Protein AF-A0A831SND7-F1 (afdb_monomer_lite)

Secondary structure (DSSP, 8-state):
-HHHHHHHHTHHHHHHHHHHHHHHHHHHHHTTSGGG---SSHHHHHHHHHHHHHHHHHHHHHT--SHHHHHHHHT-

pLDDT: mean 85.97, std 8.76, range [59.16, 97.38]

Structure (mmCIF, N/CA/C/O backbone):
data_AF-A0A831SND7-F1
#
_entry.id   AF-A0A831SND7-F1
#
loop_
_atom_site.group_PDB
_atom_site.id
_atom_site.type_symbol
_atom_site.label_atom_id
_atom_site.label_alt_id
_atom_site.label_comp_id
_atom_site.label_asym_id
_atom_site.label_entity_id
_atom_site.label_seq_id
_atom_site.pdbx_PDB_ins_code
_atom_site.Cartn_x
_atom_site.Cartn_y
_atom_site.Cartn_z
_atom_site.occupancy
_atom_site.B_iso_or_equiv
_atom_site.auth_seq_id
_atom_site.auth_comp_id
_atom_site.auth_asym_id
_atom_site.auth_atom_id
_atom_site.pdbx_PDB_model_num
ATOM 1 N N . MET A 1 1 ? -24.371 14.642 -1.892 1.00 60.88 1 MET A N 1
ATOM 2 C CA . MET A 1 1 ? -23.996 15.450 -0.705 1.00 60.88 1 MET A CA 1
ATOM 3 C C . MET A 1 1 ? -24.345 14.779 0.627 1.00 60.88 1 MET A C 1
ATOM 5 O O . MET A 1 1 ? -23.482 14.740 1.491 1.00 60.88 1 MET A O 1
ATOM 9 N N . LYS A 1 2 ? -25.545 14.191 0.793 1.00 70.88 2 LYS A N 1
ATOM 10 C CA . LYS A 1 2 ? -25.956 13.511 2.044 1.00 70.88 2 LYS A CA 1
ATOM 11 C C . LYS A 1 2 ? -25.013 12.378 2.504 1.00 70.88 2 LYS A C 1
ATOM 13 O O . LYS A 1 2 ? -24.704 12.313 3.684 1.00 70.88 2 LYS A O 1
ATOM 18 N N . SER A 1 3 ? -24.492 11.546 1.593 1.00 77.81 3 SER A N 1
ATOM 19 C CA . SER A 1 3 ? -23.609 10.421 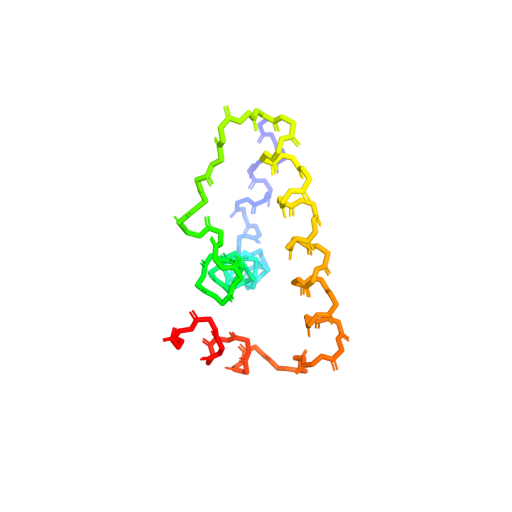1.967 1.00 77.81 3 SER A CA 1
ATOM 20 C C . SER A 1 3 ? -22.209 10.840 2.426 1.00 77.81 3 SER A C 1
ATOM 22 O O . SER A 1 3 ? -21.637 10.195 3.296 1.00 77.81 3 SER A O 1
ATOM 24 N N . LEU A 1 4 ? -21.653 11.919 1.864 1.00 81.69 4 LEU A N 1
ATOM 25 C CA . LEU A 1 4 ? -20.361 12.453 2.302 1.00 81.69 4 LEU A CA 1
ATOM 26 C C . LEU A 1 4 ? -20.483 13.051 3.705 1.00 81.69 4 LEU A C 1
ATOM 28 O O . LEU A 1 4 ? -19.627 12.810 4.546 1.00 81.69 4 LEU A O 1
ATOM 32 N N . LYS A 1 5 ? -21.578 13.779 3.955 1.00 85.38 5 LYS A N 1
ATOM 33 C CA . LYS A 1 5 ? -21.862 14.391 5.255 1.00 85.38 5 LYS A CA 1
ATOM 34 C C . LYS A 1 5 ? -21.999 13.331 6.355 1.00 85.38 5 LYS A C 1
ATOM 36 O O . LYS A 1 5 ? -21.318 13.435 7.361 1.00 85.38 5 LYS A O 1
ATOM 41 N N . ALA A 1 6 ? -22.734 12.251 6.085 1.00 84.56 6 ALA A N 1
ATOM 42 C CA . ALA A 1 6 ? -22.856 11.114 7.002 1.00 84.56 6 ALA A CA 1
ATOM 43 C C . ALA A 1 6 ? -21.508 10.419 7.297 1.00 84.56 6 ALA A C 1
ATOM 45 O O . ALA A 1 6 ? -21.231 10.041 8.429 1.00 84.56 6 ALA A O 1
ATOM 46 N N . LYS A 1 7 ? -20.628 10.277 6.294 1.00 81.88 7 LYS A N 1
ATOM 47 C CA . LYS A 1 7 ? -19.279 9.716 6.505 1.00 81.88 7 LYS A CA 1
ATOM 48 C C . LYS A 1 7 ? -18.364 10.640 7.311 1.00 81.88 7 LYS A C 1
ATOM 50 O O . LYS A 1 7 ? -17.507 10.152 8.038 1.00 81.88 7 LYS A O 1
ATOM 55 N N . LEU A 1 8 ? -18.523 11.954 7.151 1.00 84.12 8 LEU A N 1
ATOM 56 C CA . LEU A 1 8 ? -17.789 12.958 7.923 1.00 84.12 8 LEU A CA 1
ATOM 57 C C . LEU A 1 8 ? -18.293 13.051 9.365 1.00 84.12 8 LEU A C 1
ATOM 59 O O . LEU A 1 8 ? -17.496 13.323 10.250 1.00 84.12 8 LEU A O 1
ATOM 63 N N . GLU A 1 9 ? -19.577 12.804 9.614 1.00 90.62 9 GLU A N 1
ATOM 64 C CA . GLU A 1 9 ? -20.132 12.732 10.971 1.00 90.62 9 GLU A CA 1
ATOM 65 C C . GLU A 1 9 ? -19.582 11.509 11.730 1.00 90.62 9 GLU A C 1
ATOM 67 O O . GLU A 1 9 ? -19.182 11.646 12.881 1.00 90.62 9 GLU A O 1
ATOM 72 N N . ASN A 1 10 ? -19.409 10.365 11.056 1.00 88.00 10 ASN A N 1
ATOM 73 C CA . ASN A 1 10 ? -18.813 9.144 11.627 1.00 88.00 10 ASN A CA 1
ATOM 74 C C . ASN A 1 10 ? -17.290 9.029 11.389 1.00 88.00 10 ASN A C 1
ATOM 76 O O . ASN A 1 10 ? -16.738 7.930 11.295 1.00 88.00 10 ASN A O 1
ATOM 80 N N . TRP A 1 11 ? -16.581 10.151 11.230 1.00 88.12 11 TRP A N 1
ATOM 81 C CA . TRP A 1 11 ? -15.163 10.148 10.838 1.00 88.12 11 TRP A CA 1
ATOM 82 C C . TRP A 1 11 ? -14.247 9.416 11.830 1.00 88.12 11 TRP A C 1
ATOM 84 O O . TRP A 1 11 ? -13.220 8.876 11.414 1.00 88.12 11 TRP A O 1
ATOM 94 N N . GLU A 1 12 ? -14.607 9.382 13.117 1.00 91.62 12 GLU A N 1
ATOM 95 C CA . GLU A 1 12 ? -13.836 8.704 14.164 1.00 91.62 12 GLU A CA 1
ATOM 96 C C . GLU A 1 12 ? -13.750 7.195 13.927 1.00 91.62 12 GLU A C 1
ATOM 98 O O . GLU A 1 12 ? -12.679 6.618 14.108 1.00 91.62 12 GLU A O 1
ATOM 103 N N . GLU A 1 13 ? -14.816 6.573 13.417 1.00 90.38 13 GLU A N 1
ATOM 104 C CA . GLU A 1 13 ? -14.837 5.150 13.056 1.00 90.38 13 GLU A CA 1
ATOM 105 C C . GLU A 1 13 ? -13.973 4.860 11.821 1.00 90.38 13 GLU A C 1
ATOM 107 O O . GLU A 1 13 ? -13.307 3.827 11.726 1.00 90.38 13 GLU A O 1
ATOM 112 N N . TYR A 1 14 ? -13.932 5.793 10.866 1.00 89.00 14 TYR A N 1
ATOM 113 C CA . TYR A 1 14 ? -13.141 5.642 9.642 1.00 89.00 14 TYR A CA 1
ATOM 114 C C . TYR A 1 14 ? -11.665 6.000 9.821 1.00 89.00 14 TYR A C 1
ATOM 116 O O . TYR A 1 14 ? -10.824 5.553 9.038 1.00 89.00 14 TYR A O 1
ATOM 124 N N . LYS A 1 15 ? -11.322 6.786 10.845 1.00 89.88 15 LYS A N 1
ATOM 125 C CA . LYS A 1 15 ? -9.946 7.179 11.165 1.00 89.88 15 LYS A CA 1
ATOM 126 C C . LYS A 1 15 ? -8.998 5.980 11.348 1.00 89.88 15 LYS A C 1
ATOM 128 O O . LYS A 1 15 ? -7.949 5.988 10.696 1.00 89.88 15 LYS A O 1
ATOM 133 N N . PRO A 1 16 ? -9.306 4.946 12.161 1.00 89.69 16 PRO A N 1
ATOM 134 C CA . PRO A 1 16 ? -8.425 3.788 12.311 1.00 89.69 16 PRO A CA 1
ATOM 135 C C . PRO A 1 16 ? -8.298 2.981 11.016 1.00 89.6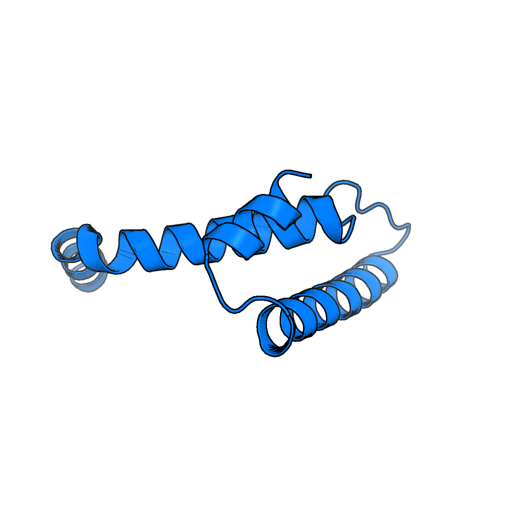9 16 PRO A C 1
ATOM 137 O O . PRO A 1 16 ? -7.189 2.584 10.663 1.00 89.69 16 PRO A O 1
ATOM 140 N N . ILE A 1 17 ? -9.393 2.812 10.266 1.00 89.50 17 ILE A N 1
ATOM 141 C CA . ILE A 1 17 ? -9.396 2.103 8.976 1.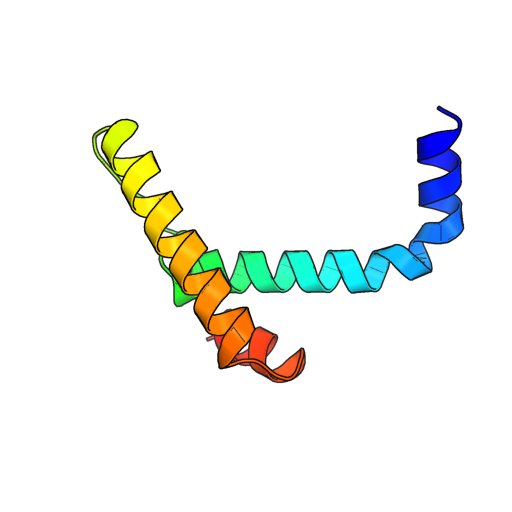00 89.50 17 ILE A CA 1
ATOM 142 C C . ILE A 1 17 ? -8.483 2.822 7.979 1.00 89.50 17 ILE A C 1
ATOM 144 O O . ILE A 1 17 ? -7.626 2.204 7.350 1.00 89.50 17 ILE A O 1
ATOM 148 N N . ARG A 1 18 ? -8.620 4.148 7.870 1.00 91.00 18 ARG A N 1
ATOM 149 C CA . ARG A 1 18 ? -7.763 4.978 7.021 1.00 91.00 18 ARG A CA 1
ATOM 150 C C . ARG A 1 18 ? -6.295 4.858 7.428 1.00 91.00 18 ARG A C 1
ATOM 152 O O . ARG A 1 18 ? -5.455 4.672 6.556 1.00 91.00 18 ARG A O 1
ATOM 159 N N . SER A 1 19 ? -5.993 4.945 8.723 1.00 90.12 19 SER A N 1
ATOM 160 C CA . SER A 1 19 ? -4.621 4.799 9.226 1.00 90.12 19 SER A CA 1
ATOM 161 C C . SER A 1 19 ? -4.029 3.437 8.856 1.00 90.12 19 SER A C 1
ATOM 163 O O . SER A 1 19 ? -2.891 3.382 8.408 1.00 90.12 19 SER A O 1
ATOM 165 N N . MET A 1 20 ? -4.804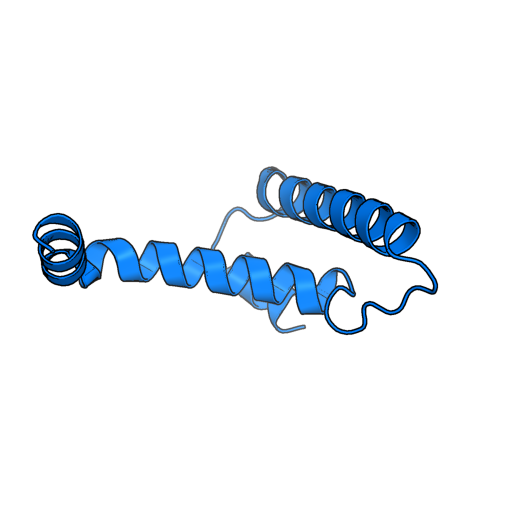 2.356 8.968 1.00 87.75 20 MET A N 1
ATOM 166 C CA . MET A 1 20 ? -4.358 1.018 8.570 1.00 87.75 20 MET A CA 1
ATOM 167 C C . MET A 1 20 ? -4.066 0.933 7.065 1.00 87.75 20 MET A C 1
ATOM 169 O O . MET A 1 20 ? -3.043 0.387 6.661 1.00 87.75 20 MET A O 1
ATOM 173 N N . ILE A 1 21 ? -4.925 1.524 6.229 1.00 89.81 21 ILE A N 1
ATOM 174 C CA . ILE A 1 21 ? -4.701 1.608 4.780 1.00 89.81 21 ILE A CA 1
ATOM 175 C C . ILE A 1 21 ? -3.418 2.396 4.471 1.00 89.81 21 ILE A C 1
ATOM 177 O O . ILE A 1 21 ? -2.616 1.964 3.643 1.00 89.81 21 ILE A O 1
ATOM 181 N N . GLU A 1 22 ? -3.202 3.536 5.131 1.00 91.38 22 GLU A N 1
ATOM 182 C CA . GLU A 1 22 ? -1.987 4.344 4.966 1.00 91.38 22 GLU A CA 1
ATOM 183 C C . GLU A 1 22 ? -0.724 3.553 5.322 1.00 91.38 22 GLU A C 1
ATOM 185 O O . GLU A 1 22 ? 0.251 3.601 4.568 1.00 91.38 22 GLU A O 1
ATOM 190 N N . ASP A 1 23 ? -0.749 2.789 6.413 1.00 89.12 23 ASP A N 1
ATOM 191 C CA . ASP A 1 23 ? 0.39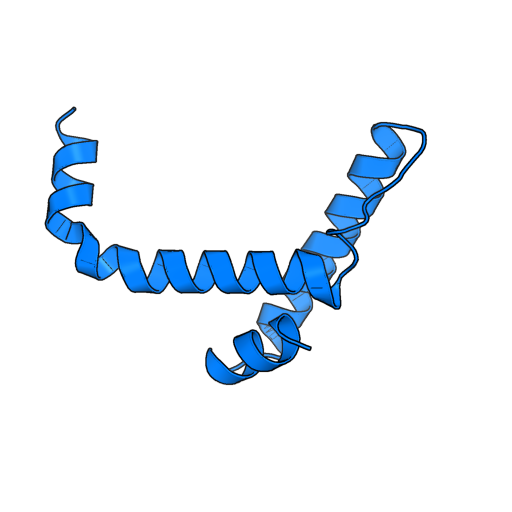2 1.980 6.837 1.00 89.12 23 ASP A CA 1
ATOM 192 C C . ASP A 1 23 ? 0.675 0.829 5.844 1.00 89.12 23 ASP A C 1
ATOM 194 O O . ASP A 1 23 ? 1.834 0.598 5.493 1.00 89.12 23 ASP A O 1
ATOM 198 N N . ILE A 1 24 ? -0.357 0.197 5.261 1.00 89.69 24 ILE A N 1
ATOM 199 C CA . ILE A 1 24 ? -0.193 -0.788 4.168 1.00 89.69 24 ILE A CA 1
ATOM 200 C C . ILE A 1 24 ? 0.462 -0.145 2.936 1.00 89.69 24 ILE A C 1
ATOM 202 O O . ILE A 1 24 ? 1.361 -0.725 2.323 1.00 89.69 24 ILE A O 1
ATOM 206 N N . PHE A 1 25 ? 0.050 1.068 2.556 1.00 90.81 25 PHE A N 1
ATOM 207 C CA . PHE A 1 25 ? 0.665 1.771 1.426 1.00 90.81 25 PHE A CA 1
ATOM 208 C C . PHE A 1 25 ? 2.107 2.198 1.705 1.00 90.81 25 PHE A C 1
ATOM 210 O O . PHE A 1 25 ? 2.916 2.206 0.774 1.00 90.81 25 PHE A O 1
ATOM 217 N N . LYS A 1 26 ? 2.445 2.556 2.950 1.00 90.12 26 LYS A N 1
ATOM 218 C CA . LYS A 1 26 ? 3.836 2.814 3.344 1.00 90.12 26 LYS A CA 1
ATOM 219 C C . LYS A 1 26 ? 4.669 1.549 3.185 1.00 90.12 26 LYS A C 1
ATOM 221 O O . LYS A 1 26 ? 5.644 1.605 2.446 1.00 90.12 26 LYS A O 1
ATOM 226 N N . LEU A 1 27 ? 4.217 0.425 3.750 1.00 88.44 27 LEU A N 1
ATOM 227 C CA . LEU A 1 27 ? 4.859 -0.886 3.615 1.00 88.44 27 LEU A CA 1
ATOM 228 C C . LEU A 1 27 ? 5.118 -1.241 2.145 1.00 88.44 27 LEU A C 1
ATOM 230 O O . LEU A 1 27 ? 6.230 -1.593 1.761 1.00 88.44 27 LEU A O 1
ATOM 234 N N . ALA A 1 28 ? 4.102 -1.098 1.294 1.00 90.56 28 ALA A N 1
ATOM 235 C CA . ALA A 1 28 ? 4.225 -1.386 -0.130 1.00 90.56 28 ALA A CA 1
ATOM 236 C C . ALA A 1 28 ? 5.279 -0.495 -0.822 1.00 90.56 28 ALA A C 1
ATOM 238 O O . ALA A 1 28 ? 5.997 -0.932 -1.722 1.00 90.56 28 ALA A O 1
ATOM 239 N N . LYS A 1 29 ? 5.399 0.770 -0.407 1.00 89.56 29 LYS A N 1
ATOM 240 C CA . LYS A 1 29 ? 6.373 1.714 -0.969 1.00 89.56 29 LYS A CA 1
ATOM 241 C C . LYS A 1 29 ? 7.793 1.466 -0.464 1.00 89.56 29 LYS A C 1
ATOM 243 O O . LYS A 1 29 ? 8.699 1.480 -1.298 1.00 89.56 29 LYS A O 1
ATOM 248 N N . SER A 1 30 ? 7.987 1.271 0.840 1.00 87.00 30 SER A N 1
ATOM 249 C CA . SER A 1 30 ? 9.303 1.074 1.460 1.00 87.00 30 SER A CA 1
ATOM 250 C C . SER A 1 30 ? 9.831 -0.340 1.226 1.00 87.00 30 SER A C 1
ATOM 252 O O . SER A 1 30 ? 10.811 -0.508 0.504 1.00 87.00 30 SER A O 1
ATOM 254 N N . ALA A 1 31 ? 9.138 -1.357 1.737 1.00 83.81 31 ALA A N 1
ATOM 255 C CA . ALA A 1 31 ? 9.607 -2.741 1.724 1.00 83.81 31 ALA A CA 1
ATOM 256 C C . ALA A 1 31 ? 9.503 -3.414 0.344 1.00 83.81 31 ALA A C 1
ATOM 258 O O . ALA A 1 31 ? 10.328 -4.255 -0.005 1.00 83.81 31 ALA A O 1
ATOM 259 N N . PHE A 1 32 ? 8.522 -3.028 -0.480 1.00 85.56 32 PHE A N 1
ATOM 260 C CA . PHE A 1 32 ? 8.272 -3.658 -1.788 1.00 85.56 32 PHE A CA 1
ATOM 261 C C . PHE A 1 32 ? 8.724 -2.805 -2.979 1.00 85.56 32 PHE A C 1
ATOM 263 O O . PHE A 1 32 ? 8.247 -2.986 -4.098 1.00 85.56 32 PHE A O 1
ATOM 270 N N . SER A 1 33 ? 9.660 -1.872 -2.769 1.00 81.69 33 SER A N 1
ATOM 271 C CA . SER A 1 33 ? 10.303 -1.081 -3.835 1.00 81.69 33 SER A CA 1
ATOM 272 C C . SER A 1 33 ? 9.350 -0.272 -4.734 1.00 81.69 33 SER A C 1
ATOM 274 O O . SER A 1 33 ? 9.777 0.256 -5.763 1.00 81.69 33 SER A O 1
ATOM 276 N N . LEU A 1 34 ? 8.072 -0.106 -4.364 1.00 88.62 34 LEU A N 1
ATOM 277 C CA . LEU A 1 34 ? 7.126 0.687 -5.157 1.00 88.62 34 LEU A CA 1
ATOM 278 C C . LEU A 1 34 ? 7.419 2.191 -5.082 1.00 88.62 34 LEU A C 1
ATOM 280 O O . LEU A 1 34 ? 6.939 2.941 -5.930 1.00 88.62 34 LEU A O 1
ATOM 284 N N . LYS A 1 35 ? 8.224 2.644 -4.109 1.00 87.75 35 LYS A N 1
ATOM 285 C CA . LYS A 1 35 ? 8.690 4.038 -4.023 1.00 87.75 35 LYS A CA 1
ATOM 286 C C . LYS A 1 35 ? 9.580 4.432 -5.205 1.00 87.75 35 LYS A C 1
ATOM 288 O O . LYS A 1 35 ? 9.456 5.546 -5.698 1.00 87.75 35 LYS A O 1
ATOM 293 N N . ASN A 1 36 ? 10.424 3.514 -5.677 1.00 87.00 36 ASN A N 1
ATOM 294 C CA . ASN A 1 36 ? 11.382 3.743 -6.765 1.00 87.00 36 ASN A CA 1
ATOM 295 C C . ASN A 1 36 ? 10.972 2.983 -8.035 1.00 87.00 36 ASN A C 1
ATOM 297 O O . ASN A 1 36 ? 11.801 2.398 -8.733 1.00 87.00 36 ASN A O 1
ATOM 301 N N . LEU A 1 37 ? 9.669 2.948 -8.321 1.00 89.56 37 LEU A N 1
ATOM 302 C CA . LEU A 1 37 ? 9.129 2.252 -9.480 1.00 89.56 37 LEU A CA 1
ATOM 303 C C . LEU A 1 37 ? 9.600 2.915 -10.780 1.00 89.56 37 LEU A C 1
ATOM 305 O O . LEU A 1 37 ? 9.075 3.946 -11.190 1.00 89.56 37 LEU A O 1
ATOM 309 N N . HIS A 1 38 ? 10.550 2.279 -11.462 1.00 89.75 38 HIS A N 1
ATOM 310 C CA . HIS A 1 38 ? 11.010 2.707 -12.777 1.00 89.75 38 HIS A CA 1
ATOM 311 C C . HIS A 1 38 ? 10.969 1.544 -13.770 1.00 89.75 38 HIS A C 1
ATOM 313 O O . HIS A 1 38 ? 11.597 0.506 -13.555 1.00 89.75 38 HIS A O 1
ATOM 319 N N . ARG A 1 39 ? 10.204 1.701 -14.859 1.00 92.75 39 ARG A N 1
ATOM 320 C CA . ARG A 1 39 ? 10.082 0.723 -15.951 1.00 92.75 39 ARG A CA 1
ATOM 321 C C . ARG A 1 39 ? 9.879 1.440 -17.285 1.00 92.75 39 ARG A C 1
ATOM 323 O O . ARG A 1 39 ? 9.212 2.464 -17.342 1.00 92.75 39 ARG A O 1
ATOM 330 N N . TYR A 1 40 ? 10.387 0.838 -18.358 1.00 94.00 40 TYR A N 1
ATOM 331 C CA . TYR A 1 40 ? 10.393 1.427 -19.703 1.00 94.00 40 TYR A CA 1
ATOM 332 C C . TYR A 1 40 ? 9.038 1.419 -20.426 1.00 94.00 40 TYR A C 1
ATOM 334 O O . TYR A 1 40 ? 8.849 2.168 -21.376 1.00 94.00 40 TYR A O 1
ATOM 342 N N . THR A 1 41 ? 8.094 0.561 -20.022 1.00 97.25 41 THR A N 1
ATOM 343 C CA . THR A 1 41 ? 6.769 0.462 -20.659 1.00 97.25 41 THR A CA 1
ATOM 344 C C . THR A 1 41 ? 5.665 0.314 -19.625 1.00 97.25 41 THR A C 1
ATOM 346 O O . THR A 1 41 ? 5.848 -0.340 -18.596 1.00 97.25 41 THR A O 1
ATOM 349 N N . GLU A 1 42 ? 4.476 0.830 -19.936 1.00 96.38 42 GLU A N 1
ATOM 350 C CA . GLU A 1 42 ? 3.290 0.690 -19.083 1.00 96.38 42 GLU A CA 1
ATOM 351 C C . GLU A 1 42 ? 2.940 -0.786 -18.825 1.00 96.38 42 GLU A C 1
ATOM 353 O O . GLU A 1 42 ? 2.589 -1.173 -17.711 1.00 96.38 42 GLU A O 1
ATOM 358 N N . ARG A 1 43 ? 3.117 -1.658 -19.830 1.00 97.38 43 ARG A N 1
ATOM 359 C CA . ARG A 1 43 ? 2.926 -3.108 -19.669 1.00 97.38 43 ARG A CA 1
ATOM 360 C C . ARG A 1 43 ? 3.852 -3.681 -18.596 1.00 97.38 43 ARG A C 1
ATOM 362 O O . ARG A 1 43 ? 3.423 -4.518 -17.801 1.00 97.38 43 ARG A O 1
ATOM 369 N N . SER A 1 44 ? 5.111 -3.247 -18.571 1.00 96.19 44 SER A N 1
ATOM 370 C CA . SER A 1 44 ? 6.068 -3.670 -17.550 1.00 96.19 44 SER A CA 1
ATOM 371 C C . SER A 1 44 ? 5.734 -3.092 -16.175 1.00 96.19 44 SER A C 1
ATOM 373 O O . SER A 1 44 ? 5.898 -3.807 -15.189 1.00 96.19 44 SER A O 1
ATOM 375 N N . VAL A 1 45 ? 5.248 -1.847 -16.101 1.00 95.31 45 VAL A N 1
ATOM 376 C CA . VAL A 1 45 ? 4.747 -1.237 -14.857 1.00 95.31 45 VAL A CA 1
ATOM 377 C C . VAL A 1 45 ? 3.609 -2.080 -14.284 1.00 95.31 45 VAL A C 1
ATOM 379 O O . VAL A 1 45 ? 3.695 -2.509 -13.139 1.00 95.31 45 VAL A O 1
ATOM 382 N N . LYS A 1 46 ? 2.586 -2.393 -15.092 1.00 95.75 46 LYS A N 1
ATOM 383 C CA . LYS A 1 46 ? 1.413 -3.174 -14.662 1.00 95.75 46 LYS A CA 1
ATOM 384 C C . LYS A 1 46 ? 1.806 -4.526 -14.076 1.00 95.75 46 LYS A C 1
ATOM 386 O O . LYS A 1 46 ? 1.417 -4.838 -12.958 1.00 95.75 46 LYS A O 1
ATOM 391 N N . LYS A 1 47 ? 2.629 -5.303 -14.791 1.00 95.94 47 LYS A N 1
ATOM 392 C CA . LYS A 1 47 ? 3.099 -6.613 -14.306 1.00 95.94 47 LYS A CA 1
ATOM 393 C C . LYS A 1 47 ? 3.846 -6.497 -12.978 1.00 95.94 47 LYS A C 1
ATOM 395 O O . LYS A 1 47 ? 3.609 -7.293 -12.075 1.00 95.94 47 LYS A O 1
ATOM 400 N N . PHE A 1 48 ? 4.729 -5.505 -12.864 1.00 94.25 48 PHE A N 1
ATOM 401 C CA . PHE A 1 48 ? 5.509 -5.286 -11.653 1.00 94.25 48 PHE A CA 1
ATOM 402 C C . PHE A 1 48 ? 4.612 -4.908 -10.471 1.00 94.25 48 PHE A C 1
ATOM 404 O O . PHE A 1 48 ? 4.701 -5.540 -9.422 1.00 94.25 48 PHE A O 1
ATOM 411 N N . VAL A 1 49 ? 3.712 -3.939 -10.654 1.00 94.25 49 VAL A N 1
ATOM 412 C CA . VAL A 1 49 ? 2.783 -3.497 -9.607 1.00 94.25 49 VAL A CA 1
ATOM 413 C C . VAL A 1 49 ? 1.864 -4.638 -9.174 1.00 94.25 49 VAL A C 1
ATOM 415 O O . VAL A 1 49 ? 1.756 -4.881 -7.979 1.00 94.25 49 VAL A O 1
ATOM 418 N N . CYS A 1 50 ? 1.261 -5.384 -10.106 1.00 95.19 50 CYS A N 1
ATOM 419 C CA . CYS A 1 50 ? 0.392 -6.515 -9.765 1.00 95.19 50 CYS A CA 1
ATOM 420 C C . CYS A 1 50 ? 1.113 -7.563 -8.907 1.00 95.19 50 CYS A C 1
ATOM 422 O O . CYS A 1 50 ? 0.558 -8.013 -7.908 1.00 95.19 50 CYS A O 1
ATOM 424 N N . LEU A 1 51 ? 2.352 -7.917 -9.265 1.00 94.69 51 LEU A N 1
ATOM 425 C CA . LEU A 1 51 ? 3.149 -8.866 -8.488 1.00 94.69 51 LEU A CA 1
ATOM 426 C C . LEU A 1 51 ? 3.440 -8.341 -7.074 1.00 94.69 51 LEU A C 1
ATOM 428 O O . LEU A 1 51 ? 3.248 -9.063 -6.104 1.00 94.69 51 LEU A O 1
ATOM 432 N N . HIS A 1 52 ? 3.875 -7.088 -6.942 1.00 93.25 52 HIS A N 1
ATOM 433 C CA . HIS A 1 52 ? 4.246 -6.532 -5.637 1.00 93.25 52 HIS A CA 1
ATOM 434 C C . HIS A 1 52 ? 3.026 -6.310 -4.742 1.00 93.25 52 HIS A C 1
ATOM 436 O O . HIS A 1 52 ? 3.094 -6.588 -3.552 1.00 93.25 52 HIS A O 1
ATOM 442 N N . VAL A 1 53 ? 1.889 -5.889 -5.305 1.00 93.75 53 VAL A N 1
ATOM 443 C CA . VAL A 1 53 ? 0.623 -5.784 -4.561 1.00 93.75 53 VAL A CA 1
ATOM 444 C C . VAL A 1 53 ? 0.157 -7.158 -4.074 1.00 93.75 53 VAL A C 1
ATOM 446 O O . VAL A 1 53 ? -0.289 -7.269 -2.934 1.00 93.75 53 VAL A O 1
ATOM 449 N N . LEU A 1 54 ? 0.305 -8.214 -4.884 1.00 94.19 54 LEU A N 1
ATOM 450 C CA . LEU A 1 54 ? 0.018 -9.582 -4.444 1.00 94.19 54 LEU A CA 1
ATOM 451 C C . LEU A 1 54 ? 0.913 -9.988 -3.264 1.00 94.19 54 LEU A C 1
ATOM 453 O O . LEU A 1 54 ? 0.409 -10.504 -2.271 1.00 94.19 54 LEU A O 1
ATOM 457 N N . LEU A 1 55 ? 2.219 -9.723 -3.347 1.00 91.38 55 LEU A N 1
ATOM 458 C CA . LEU A 1 55 ? 3.161 -10.036 -2.270 1.00 91.38 55 LEU A CA 1
ATOM 459 C C . LEU A 1 55 ? 2.848 -9.270 -0.977 1.00 91.38 55 LEU A C 1
ATOM 461 O O . LEU A 1 55 ? 2.865 -9.871 0.095 1.00 91.38 55 LEU A O 1
ATOM 465 N N . VAL A 1 56 ? 2.494 -7.984 -1.073 1.00 91.62 56 VAL A N 1
ATOM 466 C CA . VAL A 1 56 ? 2.007 -7.193 0.071 1.00 91.62 56 VAL A CA 1
ATOM 467 C C . VAL A 1 56 ? 0.784 -7.865 0.691 1.00 91.62 56 VAL A C 1
ATOM 469 O O . VAL A 1 56 ? 0.748 -8.058 1.902 1.00 91.62 56 VAL A O 1
ATOM 472 N N . GLY A 1 57 ? -0.192 -8.270 -0.127 1.00 91.06 57 GLY A N 1
ATOM 473 C CA . GLY A 1 57 ? -1.393 -8.955 0.348 1.00 91.06 57 GLY A CA 1
ATOM 474 C C . GLY A 1 57 ? -1.083 -10.266 1.071 1.00 91.06 57 GLY A C 1
ATOM 475 O O . GLY A 1 57 ? -1.648 -10.520 2.132 1.00 91.06 57 GLY A O 1
ATOM 476 N N . ILE A 1 58 ? -0.149 -11.067 0.552 1.00 91.12 58 ILE A N 1
ATOM 477 C CA . I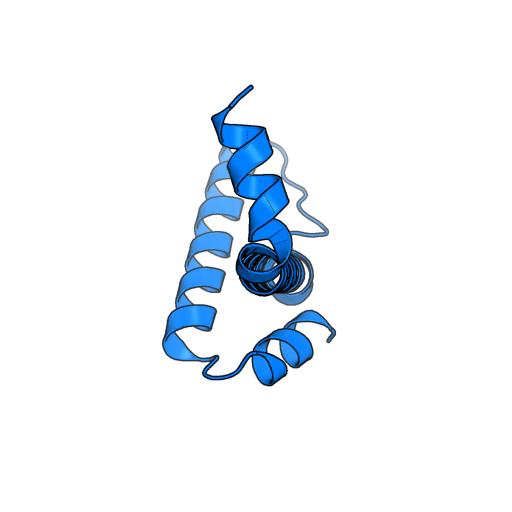LE A 1 58 ? 0.296 -12.316 1.187 1.00 91.12 58 ILE A CA 1
ATOM 478 C C . ILE A 1 58 ? 0.958 -12.032 2.541 1.00 91.12 58 ILE A C 1
ATOM 480 O O . ILE A 1 58 ? 0.603 -12.668 3.529 1.00 91.12 58 ILE A O 1
ATOM 484 N N . VAL A 1 59 ? 1.878 -11.066 2.613 1.00 87.38 59 VAL A N 1
ATOM 485 C CA . VAL A 1 59 ? 2.578 -10.726 3.864 1.00 87.38 59 VAL A CA 1
ATOM 486 C C . VAL A 1 59 ? 1.619 -10.180 4.915 1.00 87.38 59 VAL A C 1
ATOM 488 O O . VAL A 1 59 ? 1.678 -10.609 6.063 1.00 87.38 59 VAL A O 1
ATOM 491 N N . VAL A 1 60 ? 0.698 -9.296 4.529 1.00 86.56 60 VAL A N 1
ATOM 492 C CA . VAL A 1 60 ? -0.339 -8.788 5.438 1.00 86.56 60 VAL A CA 1
ATOM 493 C C . VAL A 1 60 ? -1.249 -9.922 5.921 1.00 86.56 60 VAL A C 1
ATOM 495 O O . VAL A 1 60 ? -1.646 -9.922 7.077 1.00 86.56 60 VAL A O 1
ATOM 498 N N . SER A 1 61 ? -1.551 -10.906 5.069 1.00 87.06 61 SER A N 1
ATOM 499 C CA . SER A 1 61 ? -2.457 -12.011 5.422 1.00 87.06 61 SER A CA 1
ATOM 500 C C . SER A 1 61 ? -1.803 -13.113 6.261 1.00 87.06 61 SER A C 1
ATOM 502 O O . SER A 1 61 ? -2.502 -13.792 7.005 1.00 87.06 61 SER A O 1
ATOM 504 N N . LEU A 1 62 ? -0.494 -13.345 6.107 1.00 81.38 62 LEU A N 1
ATOM 505 C CA . LEU A 1 62 ? 0.215 -14.469 6.737 1.00 81.38 62 LEU A CA 1
ATOM 506 C C . LEU A 1 62 ? 1.172 -14.057 7.859 1.00 81.38 62 LEU A C 1
ATOM 508 O O . LEU A 1 62 ? 1.458 -14.867 8.735 1.00 81.38 62 LEU A O 1
ATOM 512 N N . GLY A 1 63 ? 1.741 -12.853 7.788 1.00 67.38 63 GLY A N 1
ATOM 513 C CA . GLY A 1 63 ? 2.926 -12.479 8.563 1.00 67.38 63 GLY A CA 1
ATOM 514 C C . GLY A 1 63 ? 2.729 -11.333 9.545 1.00 67.38 63 GLY A C 1
ATOM 515 O O . GLY A 1 63 ? 3.622 -11.092 10.348 1.00 67.38 63 GLY A O 1
ATOM 516 N N . ILE A 1 64 ? 1.604 -10.619 9.491 1.00 69.38 64 ILE A N 1
ATOM 517 C CA . ILE A 1 64 ? 1.375 -9.440 10.325 1.00 69.38 64 ILE A CA 1
ATOM 518 C C . ILE A 1 64 ? 0.081 -9.635 11.106 1.00 69.38 64 ILE A C 1
ATOM 520 O O . ILE A 1 64 ? -1.010 -9.511 10.556 1.00 69.38 64 ILE A O 1
ATOM 524 N N . ASN A 1 65 ? 0.212 -9.923 12.400 1.00 66.56 65 ASN A N 1
ATOM 525 C CA . ASN A 1 65 ? -0.936 -10.144 13.283 1.00 66.56 65 ASN A CA 1
ATOM 526 C C . ASN A 1 65 ? -1.283 -8.899 14.112 1.00 66.56 65 ASN A C 1
ATOM 528 O O . ASN A 1 65 ? -2.286 -8.890 14.825 1.00 66.56 65 ASN A O 1
ATOM 532 N N . SER A 1 66 ? -0.463 -7.848 14.029 1.00 72.19 66 SER A N 1
ATOM 533 C CA . SER A 1 66 ? -0.615 -6.615 14.801 1.00 72.19 66 SER A CA 1
ATOM 534 C C . SER A 1 66 ? -0.272 -5.371 13.979 1.00 72.19 66 SER A C 1
ATOM 536 O O . SER A 1 66 ? 0.524 -5.409 13.037 1.00 72.19 66 SER A O 1
ATOM 538 N N . LYS A 1 67 ? -0.878 -4.234 14.335 1.00 73.25 67 LYS A N 1
ATOM 539 C CA . LYS A 1 67 ? -0.632 -2.956 13.652 1.00 73.25 67 LYS A CA 1
ATOM 540 C C . LYS A 1 67 ? 0.805 -2.475 13.876 1.00 73.25 67 LYS A C 1
ATOM 542 O O . LYS A 1 67 ? 1.408 -1.881 12.987 1.00 73.25 67 LYS A O 1
ATOM 547 N N . GLU A 1 68 ? 1.356 -2.774 15.044 1.00 76.50 68 GLU A N 1
ATOM 548 C CA . GLU A 1 68 ? 2.701 -2.412 15.476 1.00 76.50 68 GLU A CA 1
ATOM 549 C C . GLU A 1 68 ? 3.770 -3.124 14.635 1.00 76.50 68 GLU A C 1
ATOM 551 O O . GLU A 1 68 ? 4.743 -2.502 14.212 1.00 76.50 68 GLU A O 1
ATOM 556 N N . GLU A 1 69 ? 3.579 -4.411 14.328 1.00 76.81 69 GLU A N 1
ATOM 557 C CA . GLU A 1 69 ? 4.461 -5.151 13.415 1.00 76.81 69 GLU A CA 1
ATOM 558 C C . GLU A 1 69 ? 4.421 -4.570 12.001 1.00 76.81 69 GLU A C 1
ATOM 560 O O . GLU A 1 69 ? 5.470 -4.404 11.376 1.00 76.81 69 GLU A O 1
ATOM 565 N N . LEU A 1 70 ? 3.231 -4.194 11.518 1.00 77.94 70 LEU A N 1
ATOM 566 C CA . LEU A 1 70 ? 3.082 -3.569 10.205 1.00 77.94 70 LEU A CA 1
ATOM 567 C C . LEU A 1 70 ? 3.867 -2.260 10.112 1.00 77.94 70 LEU A C 1
ATOM 569 O O . LEU A 1 70 ? 4.586 -2.034 9.139 1.00 77.94 70 LEU A O 1
ATOM 573 N N . GLN A 1 71 ? 3.746 -1.415 11.137 1.00 75.25 71 GLN A N 1
ATOM 574 C CA . GLN A 1 71 ? 4.454 -0.141 11.210 1.00 75.25 71 GLN A CA 1
ATOM 575 C C . GLN A 1 71 ? 5.968 -0.340 11.285 1.00 75.25 71 GLN A C 1
ATOM 577 O O . GLN A 1 71 ? 6.692 0.307 10.534 1.00 75.25 71 GLN A O 1
ATOM 582 N N . ARG A 1 72 ? 6.456 -1.298 12.085 1.00 79.62 72 ARG A N 1
ATOM 583 C CA . ARG A 1 72 ? 7.895 -1.603 12.173 1.00 79.62 72 ARG A CA 1
ATOM 584 C C . ARG A 1 72 ? 8.509 -2.007 10.836 1.00 79.62 72 ARG A C 1
ATOM 586 O O . ARG A 1 72 ? 9.625 -1.596 10.547 1.00 79.62 72 ARG A O 1
ATOM 593 N N . ILE A 1 73 ? 7.809 -2.808 10.033 1.00 75.56 73 ILE A N 1
ATOM 594 C CA . ILE A 1 73 ? 8.307 -3.228 8.712 1.00 75.56 73 ILE A CA 1
ATOM 595 C C . ILE A 1 73 ? 8.189 -2.078 7.702 1.00 75.56 73 ILE A C 1
ATOM 597 O O . ILE A 1 73 ? 9.029 -1.935 6.817 1.00 75.56 73 ILE A O 1
ATOM 601 N N . ALA A 1 74 ? 7.156 -1.242 7.825 1.00 71.25 74 ALA A N 1
ATOM 602 C CA . ALA A 1 74 ? 6.959 -0.097 6.945 1.00 71.25 74 ALA A CA 1
ATOM 603 C C . ALA A 1 74 ? 7.982 1.032 7.170 1.00 71.25 74 ALA A C 1
ATOM 605 O O . ALA A 1 74 ? 8.299 1.738 6.210 1.00 71.25 74 ALA A O 1
ATOM 606 N N . GLU A 1 75 ? 8.460 1.212 8.404 1.00 71.38 75 GLU A N 1
ATOM 607 C CA . GLU A 1 75 ? 9.396 2.270 8.824 1.00 71.38 75 GLU A CA 1
ATOM 608 C C . GLU A 1 75 ? 10.879 1.858 8.792 1.00 71.38 75 GLU A C 1
ATOM 610 O O . GLU A 1 75 ? 11.734 2.678 9.131 1.00 71.38 75 GLU A O 1
ATOM 615 N N . TRP A 1 76 ? 11.182 0.620 8.386 1.00 59.16 76 TRP A N 1
ATOM 616 C CA . TRP A 1 76 ? 12.555 0.131 8.211 1.00 59.16 76 TRP A CA 1
ATOM 617 C C . TRP A 1 76 ? 13.260 0.750 6.995 1.00 59.16 76 TRP A C 1
ATOM 619 O O . TRP A 1 76 ? 12.582 1.038 5.976 1.00 59.16 76 TRP A O 1
#

Foldseek 3Di:
DVVVVVCVVVVVVCVVVVVLVVLLVLLLVPVVVVVVDDDDDPVVSVVSSVVSVVVSVVCVVPPDPDSVVSNVNSVD

Radius of gyration: 15.62 Å; chains: 1; bounding box: 38×30×36 Å

Sequence (76 aa):
MKSLKAKLENWEEYKPIRSMIEDIFKLAKSAFSLKNLHRYTERSVKKFVCLHVLLVGIVVSLGINSKEELQRIAEW